Protein AF-A0AAV3S2R7-F1 (afdb_monomer_lite)

Secondary structure (DSSP, 8-state):
------------EEEEE--SS--HHHHHHHT-HHHHHHHHHTT--EEEEE--S---------------

Sequence (68 aa):
MNQSNGSLEARRSVFVTVGTTSFDSLVRAMDNKNVQEELFRKGYTHLLIQMGRGTYIPNKVVEVALYT

Structure (mmCIF, N/CA/C/O backbone):
data_AF-A0AAV3S2R7-F1
#
_entry.id   AF-A0AAV3S2R7-F1
#
loop_
_atom_site.group_PDB
_atom_site.id
_atom_site.type_symbol
_atom_site.label_atom_id
_atom_site.label_alt_id
_atom_site.label_comp_id
_atom_site.label_asym_id
_atom_site.label_entity_id
_atom_site.label_seq_id
_atom_site.pdbx_PDB_ins_code
_atom_site.Cartn_x
_atom_site.Cartn_y
_atom_site.Cartn_z
_atom_site.occupancy
_atom_site.B_iso_or_equiv
_atom_site.auth_seq_id
_atom_site.auth_comp_id
_atom_site.auth_asym_id
_atom_site.auth_atom_id
_atom_site.pdbx_PDB_model_num
ATOM 1 N N . MET A 1 1 ? -35.495 -11.864 24.762 1.00 40.16 1 MET A N 1
ATOM 2 C CA . MET A 1 1 ? -35.060 -12.203 23.390 1.00 40.16 1 MET A CA 1
ATOM 3 C C . MET A 1 1 ? -34.084 -11.127 22.957 1.00 40.16 1 MET A C 1
ATOM 5 O O . MET A 1 1 ? -34.516 -10.031 22.633 1.00 40.16 1 MET A O 1
ATOM 9 N N . ASN A 1 2 ? -32.782 -11.378 23.099 1.00 44.66 2 ASN A N 1
ATOM 10 C CA . ASN A 1 2 ? -31.762 -10.389 22.766 1.00 44.66 2 ASN A CA 1
ATOM 11 C C . ASN A 1 2 ? -31.431 -10.566 21.285 1.00 44.66 2 ASN A C 1
ATOM 13 O O . ASN A 1 2 ? -30.796 -11.547 20.907 1.00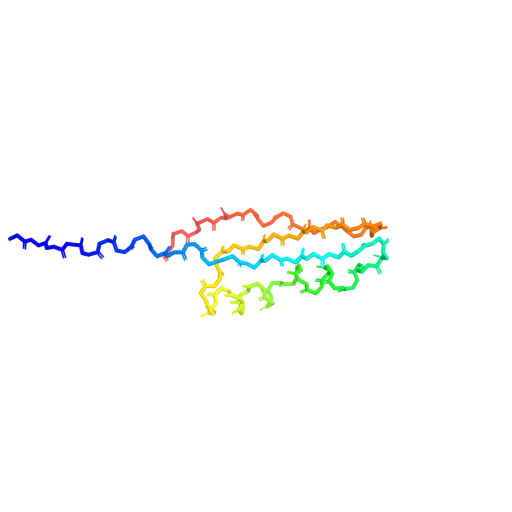 44.66 2 ASN A O 1
ATOM 17 N N . GLN A 1 3 ? -31.957 -9.679 20.444 1.00 47.34 3 GLN A N 1
ATOM 18 C CA . GLN A 1 3 ? -31.632 -9.678 19.026 1.00 47.34 3 GLN A CA 1
ATOM 19 C C . GLN A 1 3 ? -30.222 -9.112 18.876 1.00 47.34 3 GLN A C 1
ATOM 21 O O . GLN A 1 3 ? -30.029 -7.902 18.801 1.00 47.34 3 GLN A O 1
ATOM 26 N N . SER A 1 4 ? -29.222 -9.994 18.865 1.00 53.22 4 SER A N 1
ATOM 27 C CA . SER A 1 4 ? -27.928 -9.672 18.282 1.00 53.22 4 SER A CA 1
ATOM 28 C C . SER A 1 4 ? -28.177 -9.429 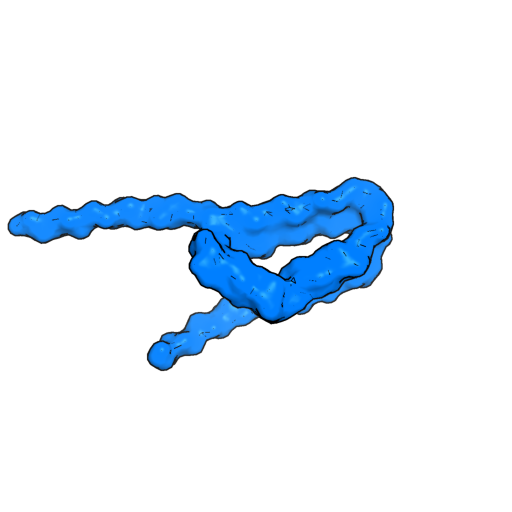16.799 1.00 53.22 4 SER A C 1
ATOM 30 O O . SER A 1 4 ? -28.294 -10.376 16.021 1.00 53.22 4 SER A O 1
ATOM 32 N N . ASN A 1 5 ? -28.328 -8.162 16.418 1.00 52.28 5 ASN A N 1
ATOM 33 C CA . ASN A 1 5 ? -28.245 -7.742 15.031 1.00 52.28 5 ASN A CA 1
ATOM 34 C C . ASN A 1 5 ? -26.803 -7.998 14.580 1.00 52.28 5 ASN A C 1
ATOM 36 O O . ASN A 1 5 ? -25.952 -7.116 14.637 1.00 52.28 5 ASN A O 1
ATOM 40 N N . GLY A 1 6 ? -26.510 -9.253 14.246 1.00 51.06 6 GLY A N 1
ATOM 41 C CA . GLY A 1 6 ? -25.291 -9.645 13.572 1.00 51.06 6 GLY A CA 1
ATOM 42 C C . GLY A 1 6 ? -25.379 -9.130 12.149 1.00 51.06 6 GLY A C 1
ATOM 43 O O . GLY A 1 6 ? -25.628 -9.905 11.227 1.00 51.06 6 GLY A O 1
ATOM 44 N N . SER A 1 7 ? -25.186 -7.822 11.962 1.00 56.69 7 SER A N 1
ATOM 45 C CA . SER A 1 7 ? -24.621 -7.374 10.705 1.00 56.69 7 SER A CA 1
ATOM 46 C C . SER A 1 7 ? -23.317 -8.150 10.575 1.00 56.69 7 SER A C 1
ATOM 48 O O . SER A 1 7 ? -22.382 -7.982 11.355 1.00 56.69 7 SER A O 1
ATOM 50 N N . LEU A 1 8 ? -23.270 -9.078 9.623 1.00 58.75 8 LEU A N 1
ATOM 51 C CA . LEU A 1 8 ? -22.013 -9.439 8.995 1.00 58.75 8 LEU A CA 1
ATOM 52 C C . LEU A 1 8 ? -21.434 -8.107 8.522 1.00 58.75 8 LEU A C 1
ATOM 54 O O . LEU A 1 8 ? -21.854 -7.613 7.478 1.00 58.75 8 LEU A O 1
ATOM 58 N N . GLU A 1 9 ? -20.591 -7.468 9.341 1.00 65.69 9 GLU A N 1
ATOM 59 C CA . GLU A 1 9 ? -19.858 -6.262 8.965 1.00 65.69 9 GLU A CA 1
ATOM 60 C C . GLU A 1 9 ? -19.240 -6.577 7.609 1.00 65.69 9 GLU A C 1
ATOM 62 O O . GLU A 1 9 ? -18.374 -7.452 7.499 1.00 65.69 9 GLU A O 1
ATOM 67 N N . ALA A 1 10 ? -19.797 -5.977 6.553 1.00 73.00 10 ALA A N 1
ATOM 68 C CA . ALA A 1 10 ? -19.470 -6.367 5.196 1.00 73.00 10 ALA A CA 1
ATOM 69 C C . ALA A 1 10 ? -17.958 -6.229 5.046 1.00 73.00 10 ALA A C 1
ATOM 71 O O . ALA A 1 10 ? -17.400 -5.168 5.324 1.00 73.00 10 ALA A O 1
ATOM 72 N N . ARG A 1 11 ? -17.284 -7.320 4.674 1.00 84.69 11 ARG A N 1
ATOM 73 C CA . ARG A 1 11 ? -15.823 -7.376 4.588 1.00 84.69 11 ARG A CA 1
ATOM 74 C C . ARG A 1 11 ? -15.314 -6.239 3.697 1.00 84.69 11 ARG A C 1
ATOM 76 O O . ARG A 1 11 ? -15.366 -6.329 2.471 1.00 84.69 11 ARG A O 1
ATOM 83 N N . ARG A 1 12 ? -14.787 -5.176 4.305 1.00 92.06 12 ARG A N 1
ATOM 84 C CA . ARG A 1 12 ? -14.251 -4.017 3.585 1.00 92.06 12 ARG A CA 1
ATOM 85 C C . ARG A 1 12 ? -12.832 -4.322 3.134 1.00 92.06 12 ARG A C 1
ATOM 87 O O . ARG A 1 12 ? -11.926 -4.458 3.952 1.00 92.06 12 ARG A O 1
ATOM 94 N N . SER A 1 13 ? -12.659 -4.449 1.823 1.00 94.06 13 SER A N 1
ATOM 95 C CA . SER A 1 13 ? -11.387 -4.822 1.205 1.00 94.06 13 SER A CA 1
ATOM 96 C C . SER A 1 13 ? -10.879 -3.703 0.302 1.00 94.06 13 SER A C 1
ATOM 98 O O . SER A 1 13 ? -11.663 -3.079 -0.410 1.00 94.06 13 SER A O 1
ATOM 100 N N . VAL A 1 14 ? -9.567 -3.480 0.303 1.00 94.69 14 VAL A N 1
ATOM 101 C CA . VAL A 1 14 ? -8.863 -2.659 -0.684 1.00 94.69 14 VAL A CA 1
ATOM 102 C C . VAL A 1 14 ? -8.236 -3.594 -1.702 1.00 94.69 14 VAL A C 1
ATOM 104 O O . VAL A 1 14 ? -7.441 -4.466 -1.346 1.00 94.69 14 VAL A O 1
ATOM 107 N N . PHE A 1 15 ? -8.587 -3.406 -2.970 1.00 94.31 15 PHE A N 1
ATOM 108 C CA . PHE A 1 15 ? -7.969 -4.119 -4.076 1.00 94.31 15 PHE A CA 1
ATOM 109 C C . PHE A 1 15 ? -7.154 -3.149 -4.923 1.00 94.31 15 PHE A C 1
ATOM 111 O O . PHE A 1 15 ? -7.700 -2.239 -5.544 1.00 94.31 15 PHE A O 1
ATOM 118 N N . VAL A 1 16 ? -5.839 -3.344 -4.932 1.00 93.50 16 VAL A N 1
ATOM 119 C CA . VAL A 1 16 ? -4.906 -2.579 -5.755 1.00 93.50 16 VAL A CA 1
ATOM 120 C C . VAL A 1 16 ? -4.606 -3.391 -7.004 1.00 93.50 16 VAL A C 1
ATOM 122 O O . VAL A 1 16 ? -4.102 -4.510 -6.913 1.00 93.50 16 VAL A O 1
ATOM 125 N N . THR A 1 17 ? -4.899 -2.817 -8.167 1.00 93.00 17 THR A N 1
ATOM 126 C CA . THR A 1 17 ? -4.545 -3.387 -9.469 1.00 93.00 17 THR A CA 1
ATOM 127 C C . THR A 1 17 ? -3.534 -2.491 -10.152 1.00 93.00 17 THR A C 1
ATOM 129 O O . THR A 1 17 ? -3.616 -1.264 -10.078 1.00 93.00 17 THR A O 1
ATOM 132 N N . VAL A 1 18 ? -2.564 -3.108 -10.816 1.00 92.06 18 VAL A N 1
ATOM 133 C CA . VAL A 1 18 ? -1.631 -2.401 -11.689 1.00 92.06 18 VAL A CA 1
ATOM 134 C C . VAL A 1 18 ? -1.566 -3.102 -13.039 1.00 92.06 18 VAL A C 1
ATOM 136 O O . VAL A 1 18 ? -1.767 -4.314 -13.145 1.00 92.06 18 VAL A O 1
ATOM 139 N N . GLY A 1 19 ? -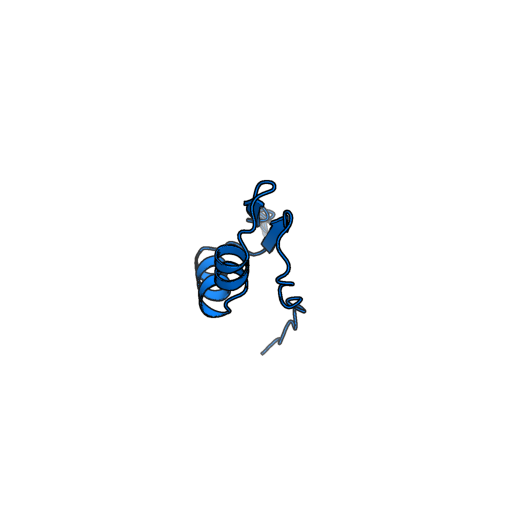1.302 -2.322 -14.086 1.00 89.94 19 GLY A N 1
ATOM 140 C CA . GLY A 1 19 ? -1.111 -2.844 -15.436 1.00 89.94 19 GLY A CA 1
ATOM 141 C C . GLY A 1 19 ? 0.240 -3.542 -15.616 1.00 89.94 19 GLY A C 1
ATOM 142 O O . GLY A 1 19 ? 0.929 -3.907 -14.667 1.00 89.94 19 GLY A O 1
ATOM 143 N N . THR A 1 20 ? 0.664 -3.702 -16.867 1.00 89.75 20 THR A N 1
ATOM 144 C CA . THR A 1 20 ? 1.932 -4.369 -17.205 1.00 89.75 20 THR A CA 1
ATOM 145 C C . THR A 1 20 ? 3.181 -3.539 -16.901 1.00 89.75 20 THR A C 1
ATOM 147 O O . THR A 1 20 ? 4.283 -4.081 -16.945 1.00 89.75 20 THR A O 1
ATOM 150 N N . THR A 1 21 ? 3.040 -2.244 -16.624 1.00 90.69 21 THR A N 1
ATOM 151 C CA . THR A 1 21 ? 4.153 -1.361 -16.242 1.00 90.69 21 THR A CA 1
ATOM 152 C C . THR A 1 21 ? 4.656 -1.710 -14.839 1.00 90.69 21 THR A C 1
ATOM 154 O O . THR A 1 21 ? 3.876 -2.138 -13.989 1.00 90.69 21 THR A O 1
ATOM 157 N N . SER A 1 22 ? 5.958 -1.541 -14.577 1.00 90.81 22 SER A N 1
ATOM 158 C CA . SER A 1 22 ? 6.472 -1.695 -13.212 1.00 90.81 22 SER A CA 1
ATOM 159 C C . SER A 1 22 ? 5.985 -0.541 -12.336 1.00 90.81 22 SER A C 1
ATOM 161 O O . SER A 1 22 ? 6.256 0.627 -12.611 1.00 90.81 22 SER A O 1
ATOM 163 N N . PHE A 1 23 ? 5.279 -0.899 -11.266 1.00 94.62 23 PHE A N 1
ATOM 164 C CA . PHE A 1 23 ? 4.773 0.008 -10.240 1.00 94.62 23 PHE A CA 1
ATOM 165 C C . PHE A 1 23 ? 5.346 -0.349 -8.864 1.00 94.62 23 PHE A C 1
ATOM 167 O O . PHE A 1 23 ? 4.682 -0.169 -7.845 1.00 94.62 23 PHE A O 1
ATOM 174 N N . ASP A 1 24 ? 6.585 -0.846 -8.815 1.00 93.94 24 ASP A N 1
ATOM 175 C CA . ASP A 1 24 ? 7.226 -1.301 -7.573 1.00 93.94 24 ASP A CA 1
ATOM 176 C C . ASP A 1 24 ? 7.176 -0.246 -6.453 1.00 93.94 24 ASP A C 1
ATOM 178 O O . ASP A 1 24 ? 7.042 -0.595 -5.284 1.00 93.94 24 ASP A O 1
ATOM 182 N N . SER A 1 25 ? 7.238 1.047 -6.788 1.00 94.94 25 SER A N 1
ATOM 183 C CA . SER A 1 25 ? 7.101 2.139 -5.813 1.00 94.94 25 SER A CA 1
ATOM 184 C C . SER A 1 25 ? 5.703 2.219 -5.189 1.00 94.94 25 SER A C 1
ATOM 186 O O . SER A 1 25 ? 5.594 2.431 -3.984 1.00 94.94 25 SER A O 1
ATOM 188 N N . LEU A 1 26 ? 4.639 2.011 -5.974 1.00 93.81 26 LEU A N 1
ATOM 189 C CA . LEU A 1 26 ? 3.267 1.953 -5.456 1.00 93.81 26 LEU A CA 1
ATOM 190 C C . LEU A 1 26 ? 3.081 0.710 -4.588 1.00 93.81 26 LEU A C 1
ATOM 192 O O . LEU A 1 26 ? 2.541 0.800 -3.490 1.00 93.81 26 LEU A O 1
ATOM 196 N N . VAL A 1 27 ? 3.566 -0.441 -5.057 1.00 92.88 27 VAL A N 1
ATOM 197 C CA . VAL A 1 27 ? 3.470 -1.694 -4.304 1.00 92.88 27 VAL A CA 1
ATOM 198 C C . VAL A 1 27 ? 4.213 -1.576 -2.964 1.00 92.88 27 VAL A C 1
ATOM 200 O O . VAL A 1 27 ? 3.651 -1.934 -1.934 1.00 92.88 27 VAL A O 1
ATOM 203 N N . ARG A 1 28 ? 5.415 -0.979 -2.940 1.00 94.81 28 ARG A N 1
ATOM 204 C CA . ARG A 1 28 ? 6.151 -0.656 -1.701 1.00 94.81 28 ARG A CA 1
ATOM 205 C C . ARG A 1 28 ? 5.388 0.280 -0.771 1.00 94.81 28 ARG A C 1
ATOM 207 O O . ARG A 1 28 ? 5.406 0.078 0.438 1.00 94.81 28 ARG A O 1
ATOM 214 N N . ALA A 1 29 ? 4.733 1.304 -1.314 1.00 95.38 29 ALA A N 1
ATOM 215 C CA . ALA A 1 29 ? 3.937 2.224 -0.508 1.00 95.38 29 ALA A CA 1
ATOM 216 C C . ALA A 1 29 ? 2.747 1.509 0.154 1.00 95.38 29 ALA A C 1
ATOM 218 O O . ALA A 1 29 ? 2.468 1.747 1.325 1.00 95.38 29 ALA A O 1
ATOM 219 N N . MET A 1 30 ? 2.087 0.593 -0.560 1.00 93.44 30 MET A N 1
ATOM 220 C CA . MET A 1 30 ? 0.984 -0.212 -0.017 1.00 93.44 30 MET A CA 1
ATOM 221 C C . MET A 1 30 ? 1.450 -1.285 0.981 1.00 93.44 30 MET A C 1
ATOM 223 O O . MET A 1 30 ? 0.690 -1.679 1.865 1.00 93.44 30 MET A O 1
ATOM 227 N N . ASP A 1 31 ? 2.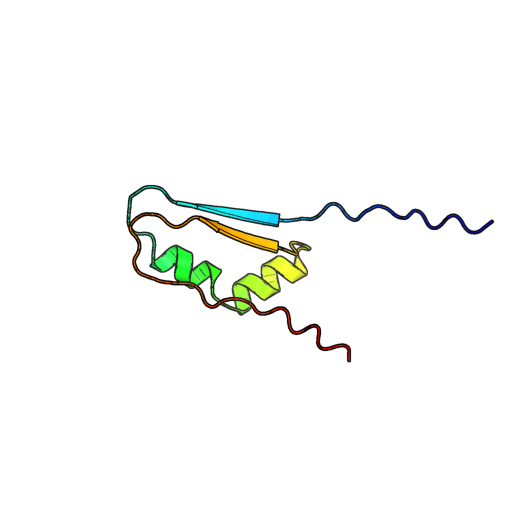701 -1.734 0.872 1.00 92.44 31 ASP A N 1
ATOM 228 C CA . ASP A 1 31 ? 3.351 -2.650 1.818 1.00 92.44 31 ASP A CA 1
ATOM 229 C C . ASP A 1 31 ? 3.951 -1.934 3.050 1.00 92.44 31 ASP A C 1
ATOM 231 O O . ASP A 1 31 ? 4.632 -2.532 3.880 1.00 92.44 31 ASP A O 1
ATOM 235 N N . ASN A 1 32 ? 3.712 -0.627 3.190 1.00 93.56 32 ASN A N 1
ATOM 236 C CA . ASN A 1 32 ? 4.137 0.139 4.353 1.00 93.56 32 ASN A CA 1
ATOM 237 C C . ASN A 1 32 ? 3.136 -0.017 5.510 1.00 93.56 32 ASN A C 1
ATOM 239 O O . ASN A 1 32 ? 1.940 0.242 5.353 1.00 93.56 32 ASN A O 1
ATOM 243 N N . LYS A 1 33 ? 3.638 -0.347 6.705 1.00 92.75 33 LYS A N 1
ATOM 244 C CA . LYS A 1 33 ? 2.818 -0.537 7.911 1.00 92.75 33 LYS A CA 1
ATOM 245 C C . LYS A 1 33 ? 1.935 0.671 8.241 1.00 92.75 33 LYS A C 1
ATOM 247 O O . LYS A 1 33 ? 0.770 0.489 8.568 1.00 92.75 33 LYS A O 1
ATOM 252 N N . ASN A 1 34 ? 2.441 1.897 8.094 1.00 95.56 34 ASN A N 1
ATOM 253 C CA . ASN A 1 34 ? 1.670 3.107 8.396 1.00 95.56 34 ASN A CA 1
ATOM 254 C C . ASN A 1 34 ? 0.455 3.239 7.468 1.00 95.56 34 ASN A C 1
ATOM 256 O O . ASN A 1 34 ? -0.621 3.639 7.906 1.00 95.56 34 ASN A O 1
ATOM 260 N N . VAL A 1 35 ? 0.611 2.868 6.192 1.00 94.88 35 VAL A N 1
ATOM 261 C CA . VAL A 1 35 ? -0.490 2.863 5.218 1.00 94.88 35 VAL A CA 1
ATOM 262 C C . VAL A 1 35 ? -1.514 1.789 5.580 1.00 94.88 35 VAL A C 1
ATOM 264 O O . VAL A 1 35 ? -2.711 2.063 5.590 1.00 94.88 35 VAL A O 1
ATOM 267 N N . GLN A 1 36 ? -1.060 0.586 5.930 1.00 93.69 36 GLN A N 1
ATOM 268 C CA . GLN A 1 36 ? -1.939 -0.517 6.332 1.00 93.69 36 GLN A CA 1
ATOM 269 C C . GLN A 1 36 ? -2.719 -0.198 7.614 1.00 93.69 36 GLN A C 1
ATOM 271 O O . GLN A 1 36 ? -3.923 -0.436 7.677 1.00 93.69 36 GLN A O 1
ATOM 276 N N . GLU A 1 37 ? -2.068 0.402 8.610 1.00 94.31 37 GLU A N 1
ATOM 277 C CA . GLU A 1 37 ? -2.712 0.843 9.847 1.00 94.31 37 GLU A CA 1
ATOM 278 C C . GLU A 1 37 ? -3.753 1.944 9.597 1.00 94.31 37 GLU A C 1
ATOM 280 O O . GLU A 1 37 ? -4.826 1.923 10.199 1.00 94.31 37 GLU A O 1
ATOM 285 N N . GLU A 1 38 ? -3.486 2.887 8.689 1.00 96.75 38 GLU A N 1
ATOM 286 C CA . GLU A 1 38 ? -4.470 3.897 8.277 1.00 96.75 38 GLU A CA 1
ATOM 287 C C . GLU A 1 38 ? -5.674 3.281 7.553 1.00 96.75 38 GLU A C 1
ATOM 289 O O . GLU A 1 38 ? -6.819 3.656 7.817 1.00 96.75 38 GLU A O 1
ATOM 294 N N . LEU A 1 39 ? -5.449 2.309 6.664 1.00 94.69 39 LEU A N 1
ATOM 295 C CA . LEU A 1 39 ? -6.533 1.565 6.017 1.00 94.69 39 LEU A CA 1
ATOM 296 C C . LEU A 1 39 ? -7.381 0.816 7.050 1.00 94.69 39 LEU A C 1
ATOM 298 O O . LEU A 1 39 ? -8.612 0.893 7.003 1.00 94.69 39 LEU A O 1
ATOM 302 N N . PHE A 1 40 ? -6.733 0.180 8.025 1.00 92.88 40 PHE A N 1
ATOM 303 C CA . PHE A 1 40 ? -7.404 -0.502 9.123 1.00 92.88 40 PHE A CA 1
ATOM 304 C C . PHE A 1 40 ? -8.225 0.460 9.990 1.00 92.88 40 PHE A C 1
ATOM 306 O O . PHE A 1 40 ? -9.399 0.197 10.244 1.00 92.88 40 PHE A O 1
ATOM 313 N N . ARG A 1 41 ? -7.672 1.626 10.360 1.00 93.88 41 ARG A N 1
ATOM 314 C CA . ARG A 1 41 ? -8.402 2.692 11.080 1.00 93.88 41 ARG A CA 1
ATOM 315 C C . ARG A 1 41 ? -9.634 3.183 10.317 1.00 93.88 41 ARG A C 1
ATOM 317 O O . ARG A 1 41 ? -10.633 3.546 10.931 1.00 93.88 41 ARG A O 1
ATOM 324 N N . LYS A 1 42 ? -9.591 3.170 8.982 1.00 94.31 42 LYS A N 1
ATOM 325 C CA . LYS A 1 42 ? -10.732 3.496 8.105 1.00 94.31 42 LYS A CA 1
ATOM 326 C C . LYS A 1 42 ? -11.722 2.335 7.937 1.00 94.31 42 LYS A C 1
ATOM 328 O O . LYS A 1 42 ? -12.736 2.484 7.255 1.00 94.31 42 LYS A O 1
ATOM 333 N N . GLY A 1 43 ? -11.454 1.196 8.571 1.00 92.44 43 GLY A N 1
ATOM 334 C CA . GLY A 1 43 ? -12.307 0.015 8.584 1.00 92.44 43 GLY A CA 1
ATOM 335 C C . GLY A 1 43 ? -12.069 -0.953 7.429 1.00 92.44 43 GLY A C 1
ATOM 336 O O . GLY A 1 43 ? -12.859 -1.882 7.270 1.00 92.44 43 GLY A O 1
ATOM 337 N N . TYR A 1 44 ? -11.017 -0.762 6.628 1.00 94.19 44 TYR A N 1
ATOM 338 C CA . TYR A 1 44 ? -10.600 -1.742 5.629 1.00 94.19 44 TYR A CA 1
ATOM 339 C C . TYR A 1 44 ? -9.768 -2.827 6.301 1.00 94.19 44 TYR A C 1
ATOM 341 O O . TYR A 1 44 ? -8.670 -2.579 6.788 1.00 94.19 44 TYR A O 1
ATOM 349 N N . THR A 1 45 ? -10.295 -4.043 6.315 1.00 90.94 45 THR A N 1
ATOM 350 C CA . THR A 1 45 ? -9.705 -5.167 7.049 1.00 90.94 45 THR A CA 1
ATOM 351 C C . THR A 1 45 ? -8.842 -6.060 6.171 1.00 90.94 45 THR A C 1
ATOM 353 O O . THR A 1 45 ? -8.129 -6.915 6.679 1.00 90.94 45 THR A O 1
ATOM 356 N N . HIS A 1 46 ? -8.896 -5.877 4.850 1.00 91.12 46 HIS A N 1
ATOM 357 C CA . HIS A 1 46 ? -8.188 -6.729 3.903 1.00 91.12 46 HIS A CA 1
ATOM 358 C C . HIS A 1 46 ? -7.562 -5.907 2.785 1.00 91.12 46 HIS A C 1
ATOM 360 O O . HIS A 1 46 ? -8.219 -5.052 2.193 1.00 91.12 46 HIS A O 1
ATOM 366 N N . LEU A 1 47 ? -6.310 -6.216 2.463 1.00 92.25 47 LEU A N 1
ATOM 367 C CA . LEU A 1 47 ? -5.572 -5.625 1.357 1.00 92.25 47 LEU A CA 1
ATOM 368 C C . LEU A 1 47 ? -5.148 -6.735 0.395 1.00 92.25 47 LEU A C 1
ATOM 370 O O . LEU A 1 47 ? -4.477 -7.685 0.791 1.00 92.25 47 LEU A O 1
ATOM 374 N N . LEU A 1 48 ? -5.546 -6.609 -0.868 1.00 92.88 48 LEU A N 1
ATOM 375 C CA . LEU A 1 48 ? -5.108 -7.469 -1.961 1.00 92.88 48 LEU A CA 1
ATOM 376 C C . LEU A 1 48 ? -4.379 -6.610 -2.992 1.00 92.88 48 LEU A C 1
ATOM 378 O O . LEU A 1 48 ? -4.917 -5.602 -3.448 1.00 92.88 48 LEU A O 1
ATOM 382 N N . ILE A 1 49 ? -3.173 -7.020 -3.377 1.00 92.12 49 ILE A N 1
ATOM 383 C CA . ILE A 1 49 ? -2.379 -6.330 -4.394 1.00 92.12 49 ILE A CA 1
ATOM 384 C C . ILE A 1 49 ? -2.144 -7.297 -5.551 1.00 92.12 49 ILE A C 1
ATOM 386 O O . ILE A 1 49 ? -1.455 -8.304 -5.399 1.00 92.12 49 ILE A O 1
ATOM 390 N N . GLN A 1 50 ? -2.714 -6.990 -6.712 1.00 90.00 50 GLN A N 1
ATOM 391 C CA . GLN A 1 50 ? -2.372 -7.652 -7.965 1.00 90.00 50 GLN A CA 1
ATOM 392 C C . GLN A 1 50 ? -1.155 -6.949 -8.561 1.00 90.00 50 GLN A C 1
ATOM 394 O O . GLN A 1 50 ? -1.186 -5.748 -8.812 1.00 90.00 50 GL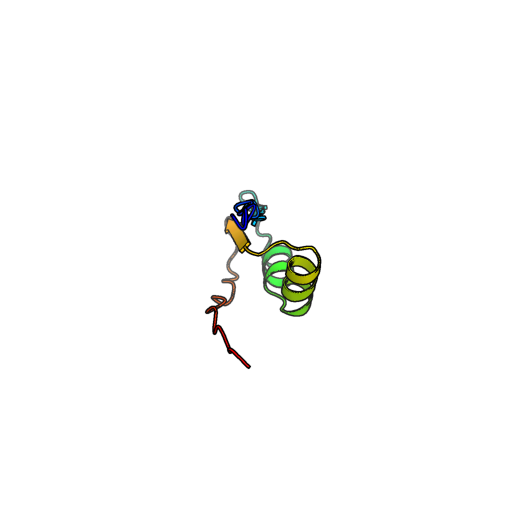N A O 1
ATOM 399 N N . MET A 1 51 ? -0.081 -7.705 -8.781 1.00 88.50 51 MET A N 1
ATOM 400 C CA . MET A 1 51 ? 1.170 -7.189 -9.332 1.00 88.50 51 MET A CA 1
ATOM 401 C C . MET A 1 51 ? 1.252 -7.427 -10.844 1.00 88.50 51 MET A C 1
ATOM 403 O O . MET A 1 51 ? 0.708 -8.403 -11.362 1.00 88.50 51 MET A O 1
ATOM 407 N N . GLY A 1 52 ? 1.906 -6.500 -11.548 1.00 86.88 52 GLY A N 1
ATOM 408 C CA . GLY A 1 52 ? 2.236 -6.594 -12.973 1.00 86.88 52 GLY A CA 1
ATOM 409 C C . GLY A 1 52 ? 3.645 -7.153 -13.199 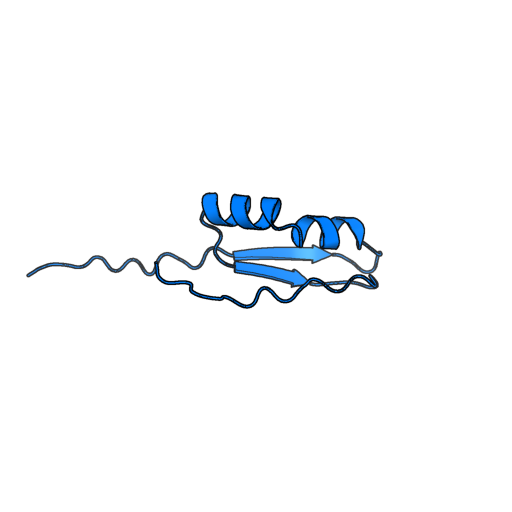1.00 86.88 52 GLY A C 1
ATOM 410 O O . GLY A 1 52 ? 4.073 -8.064 -12.502 1.00 86.88 52 GLY A O 1
ATOM 411 N N . ARG A 1 53 ? 4.413 -6.563 -14.129 1.00 91.81 53 ARG A N 1
ATOM 412 C CA . ARG A 1 53 ? 5.830 -6.926 -14.392 1.00 91.81 53 ARG A CA 1
ATOM 413 C C . ARG A 1 53 ? 6.820 -6.366 -13.355 1.00 91.81 53 ARG A C 1
ATOM 415 O O . ARG A 1 53 ? 8.015 -6.292 -13.629 1.00 91.81 53 ARG A O 1
ATOM 422 N N . GLY A 1 54 ? 6.315 -5.892 -12.218 1.00 89.88 54 GLY A N 1
ATOM 423 C CA . GLY A 1 54 ? 7.141 -5.420 -11.112 1.00 89.88 54 GLY A CA 1
ATOM 424 C C . GLY A 1 54 ? 7.975 -6.551 -10.511 1.00 89.88 54 GLY A C 1
ATOM 425 O O . GLY A 1 54 ? 7.682 -7.729 -10.710 1.00 89.88 54 GLY A O 1
ATOM 426 N N . THR A 1 55 ? 9.028 -6.184 -9.791 1.00 92.12 55 THR A N 1
ATOM 427 C CA . THR A 1 55 ? 9.957 -7.135 -9.157 1.00 92.12 55 THR A CA 1
ATOM 428 C C . THR A 1 55 ? 9.889 -7.108 -7.639 1.00 92.12 55 THR A C 1
ATOM 430 O O . THR A 1 55 ? 10.408 -8.009 -6.981 1.00 92.12 55 THR A O 1
ATOM 433 N N . TYR A 1 56 ? 9.248 -6.090 -7.065 1.00 92.19 56 TYR A N 1
ATOM 434 C CA . TYR A 1 56 ? 9.062 -6.014 -5.627 1.00 92.19 56 TYR A CA 1
ATOM 435 C C . TYR A 1 56 ? 8.024 -7.037 -5.162 1.00 92.19 56 TYR A C 1
ATOM 437 O O . TYR A 1 56 ? 6.938 -7.124 -5.728 1.00 92.19 56 TYR A O 1
ATOM 445 N N . ILE A 1 57 ? 8.346 -7.777 -4.103 1.00 89.06 57 ILE A N 1
ATOM 446 C CA . ILE A 1 57 ? 7.450 -8.751 -3.479 1.00 89.06 57 ILE A CA 1
ATOM 447 C C . ILE A 1 57 ? 7.045 -8.191 -2.107 1.00 89.06 57 ILE A C 1
ATOM 449 O O . ILE A 1 57 ? 7.925 -8.036 -1.258 1.00 89.06 57 ILE A O 1
ATOM 453 N N . PRO A 1 58 ? 5.756 -7.869 -1.881 1.00 89.06 58 PRO A N 1
ATOM 454 C CA . PRO A 1 58 ? 5.258 -7.426 -0.586 1.00 89.06 58 PRO A CA 1
ATOM 455 C C . PRO A 1 58 ? 5.539 -8.439 0.517 1.00 89.06 58 PRO A C 1
ATOM 457 O O . PRO A 1 58 ? 5.478 -9.654 0.296 1.00 89.06 58 PRO A O 1
ATOM 460 N N . ASN A 1 59 ? 5.772 -7.942 1.724 1.00 85.50 59 ASN A N 1
ATOM 461 C CA . ASN A 1 59 ? 5.858 -8.786 2.898 1.00 85.50 59 ASN A CA 1
ATOM 462 C C . ASN A 1 59 ? 4.489 -9.415 3.161 1.00 85.50 59 ASN A C 1
ATOM 464 O O . ASN A 1 59 ? 3.450 -8.754 3.158 1.00 85.50 59 ASN A O 1
ATOM 468 N N . LYS A 1 60 ? 4.469 -10.728 3.393 1.00 68.38 60 LYS A N 1
ATOM 469 C CA . LYS A 1 60 ? 3.232 -11.410 3.757 1.00 68.38 60 LYS A CA 1
ATOM 470 C C . LYS A 1 60 ? 2.823 -10.907 5.138 1.00 68.38 60 LYS A C 1
ATOM 472 O O . LYS A 1 60 ? 3.495 -11.215 6.120 1.00 68.38 60 LYS A O 1
ATOM 477 N N . VAL A 1 61 ? 1.735 -10.142 5.212 1.00 59.81 61 VAL A N 1
ATOM 478 C CA . VAL A 1 61 ? 1.122 -9.790 6.494 1.00 59.81 61 VAL A CA 1
ATOM 479 C C . VAL A 1 61 ? 0.578 -11.091 7.080 1.00 59.81 61 VAL A C 1
ATOM 481 O O . VAL A 1 61 ? -0.479 -11.580 6.689 1.00 59.81 61 VAL A O 1
ATOM 484 N N . VAL A 1 62 ? 1.368 -11.728 7.941 1.00 45.19 62 VAL A N 1
ATOM 485 C CA . VAL A 1 62 ? 0.896 -12.821 8.787 1.00 45.19 62 VAL A CA 1
ATOM 486 C C . VAL A 1 62 ? 0.042 -12.150 9.848 1.00 45.19 62 VAL A C 1
ATOM 488 O O . VAL A 1 62 ? 0.549 -11.348 10.631 1.00 45.19 62 VAL A O 1
ATOM 491 N N . GLU A 1 63 ? -1.259 -12.414 9.830 1.00 44.94 63 GLU A N 1
ATOM 492 C CA . GLU A 1 63 ? -2.170 -11.962 10.873 1.00 44.94 63 GLU A CA 1
ATOM 493 C C . GLU A 1 63 ? -1.774 -12.668 12.175 1.00 44.94 63 GLU A C 1
ATOM 495 O O . GLU A 1 63 ? -2.197 -13.786 12.463 1.00 44.94 63 GLU A O 1
ATOM 500 N N . VAL A 1 64 ? -0.887 -12.046 12.950 1.00 38.19 64 VAL A N 1
ATOM 501 C CA . VAL A 1 64 ? -0.717 -12.415 14.348 1.00 38.19 64 VAL A CA 1
ATOM 502 C C . VAL A 1 64 ? -1.840 -11.696 15.071 1.00 38.19 64 VAL A C 1
ATOM 504 O O . VAL A 1 64 ? -1.720 -10.519 15.406 1.00 38.19 64 VAL A O 1
ATOM 507 N N . ALA A 1 65 ? -2.962 -12.388 15.257 1.00 37.88 65 ALA A N 1
ATOM 508 C CA . ALA A 1 65 ? -3.970 -11.978 16.220 1.00 37.88 65 ALA A CA 1
ATOM 509 C C . ALA A 1 65 ? -3.321 -12.024 17.614 1.00 37.88 65 ALA A C 1
ATOM 511 O O . ALA A 1 65 ? -3.391 -13.028 18.322 1.00 37.88 65 ALA A O 1
ATOM 512 N N . LEU A 1 66 ? -2.600 -10.964 17.982 1.00 38.38 66 LEU A N 1
ATOM 513 C CA . LEU A 1 66 ? -2.186 -10.738 19.357 1.00 38.38 66 LEU A CA 1
ATOM 514 C C . LEU A 1 66 ? -3.430 -10.254 20.096 1.00 38.38 66 LEU A C 1
ATOM 516 O O . LEU A 1 66 ? -3.751 -9.069 20.090 1.00 38.38 66 LEU A O 1
ATOM 520 N N . TYR A 1 67 ? -4.158 -11.207 20.671 1.00 31.59 67 TYR A N 1
ATOM 521 C CA . TYR A 1 67 ? -5.139 -10.930 21.708 1.00 31.59 67 TYR A CA 1
ATOM 522 C C . TYR A 1 67 ? -4.380 -10.426 22.945 1.00 31.59 67 TYR A C 1
ATOM 524 O O . TYR A 1 67 ? -3.780 -11.229 23.659 1.00 31.59 67 TYR A O 1
ATOM 532 N N . THR A 1 68 ? -4.400 -9.112 23.169 1.00 38.97 68 THR A N 1
ATOM 533 C CA . THR A 1 68 ? -4.147 -8.472 24.468 1.00 38.97 68 THR A CA 1
ATOM 534 C C . THR A 1 68 ? -5.239 -7.445 24.702 1.00 38.97 68 THR A C 1
ATOM 536 O O . THR A 1 68 ? -5.551 -6.707 23.740 1.00 38.97 68 THR A O 1
#

Foldseek 3Di:
DDPPPPPPPPQAEAEAEDEQDAPLVVVVVCLDPVNVVVCVVVVHPYYHYDGHVYDDDRDPPPPPPPDD

Organism: Lithospermum erythrorhizon (NCBI:txid34254)

Radius of gyration: 15.73 Å; chains: 1; bounding box: 45×17×42 Å

pLDDT: mean 80.44, std 20.1, range [31.59, 96.75]

InterPro domains:
  IPR052474 UDP-N-acetylglucosamine transferase subunit [PTHR47043] (9-62)